Protein AF-A0A7Y0XDC9-F1 (afdb_monomer_lite)

Organism: Vibrio parahaemolyticus (NCBI:txid670)

Foldseek 3Di:
DQLVVVAADADEQQQVSFVVRPPHDPVSVVVVVVVVCVVRNPSRYHHPHPDPPPDDVVVVVCVVVVDDDPDDDPD

Structure (mmCIF, N/CA/C/O backbone):
data_AF-A0A7Y0XDC9-F1
#
_entry.id   AF-A0A7Y0XDC9-F1
#
loop_
_atom_site.group_PDB
_atom_site.id
_atom_site.type_symbol
_atom_site.label_atom_id
_atom_site.label_alt_id
_atom_site.label_comp_id
_atom_site.label_asym_id
_atom_site.label_entity_id
_atom_site.label_seq_id
_atom_site.pdbx_PDB_ins_code
_atom_site.Cartn_x
_atom_site.Cartn_y
_atom_site.Cartn_z
_atom_site.occupancy
_atom_site.B_iso_or_equiv
_atom_site.auth_seq_id
_atom_site.auth_comp_id
_atom_site.auth_asym_id
_atom_site.auth_atom_id
_atom_site.pdbx_PDB_model_num
ATOM 1 N N . ALA A 1 1 ? -18.386 7.479 4.204 1.00 89.94 1 ALA A N 1
ATOM 2 C CA . ALA A 1 1 ? -18.851 7.424 2.795 1.00 89.94 1 ALA A CA 1
ATOM 3 C C . ALA A 1 1 ? -18.459 6.144 2.038 1.00 89.94 1 ALA A C 1
ATOM 5 O O . ALA A 1 1 ? -19.345 5.555 1.425 1.00 89.94 1 ALA A O 1
ATOM 6 N N . LEU A 1 2 ? -17.182 5.728 2.011 1.00 95.88 2 LEU A N 1
ATOM 7 C CA . LEU A 1 2 ? -16.756 4.485 1.338 1.00 95.88 2 LEU A CA 1
ATOM 8 C C . LEU A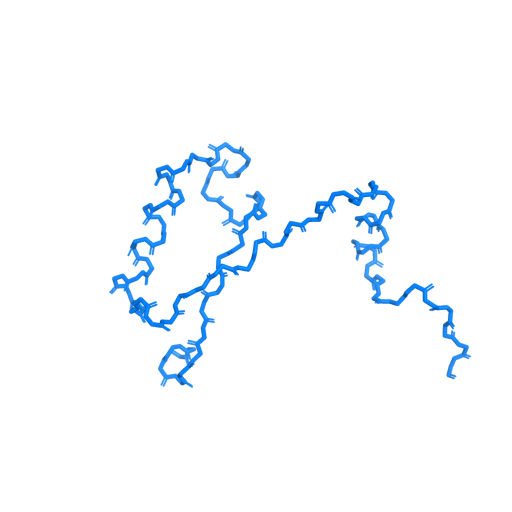 1 2 ? -17.092 3.240 2.173 1.00 95.88 2 LEU A C 1
ATOM 10 O O . LEU A 1 2 ? -17.839 2.377 1.724 1.00 95.88 2 LEU A O 1
ATOM 14 N N . THR A 1 3 ? -16.591 3.180 3.405 1.00 96.62 3 THR A N 1
ATOM 15 C CA . THR A 1 3 ? -16.791 2.039 4.316 1.00 96.62 3 THR A CA 1
ATOM 16 C C . THR A 1 3 ? -18.236 1.919 4.795 1.00 96.62 3 THR A C 1
ATOM 18 O O . THR A 1 3 ? -18.784 0.827 4.806 1.00 96.62 3 THR A O 1
ATOM 21 N N . GLU A 1 4 ? -18.918 3.048 5.019 1.00 96.12 4 GLU A N 1
ATOM 22 C CA . GLU A 1 4 ? -20.381 3.115 5.225 1.00 96.12 4 GLU A CA 1
ATOM 23 C C . GLU A 1 4 ? -21.200 2.425 4.118 1.00 96.12 4 GLU A C 1
ATOM 25 O O . GLU A 1 4 ? -22.351 2.063 4.339 1.00 96.12 4 GLU A O 1
ATOM 30 N N . ARG A 1 5 ? -20.632 2.261 2.916 1.00 97.19 5 ARG A N 1
ATOM 31 C CA . ARG A 1 5 ? -21.258 1.570 1.780 1.00 97.19 5 ARG A CA 1
ATOM 32 C C . ARG A 1 5 ? -20.691 0.16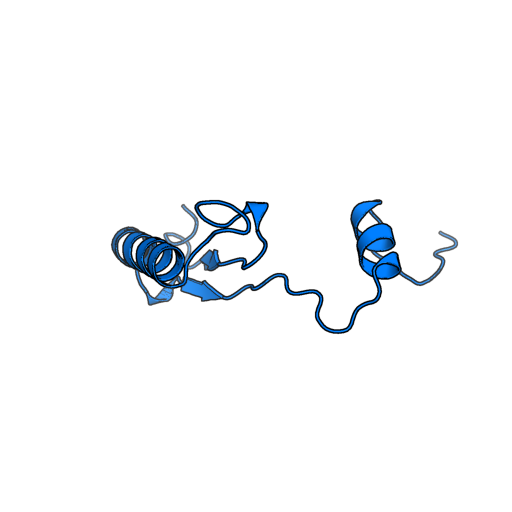3 1.552 1.00 97.19 5 ARG A C 1
ATOM 34 O O . ARG A 1 5 ? -20.908 -0.407 0.489 1.00 97.19 5 ARG A O 1
ATOM 41 N N . GLY A 1 6 ? -19.948 -0.385 2.515 1.00 96.62 6 GLY A N 1
ATOM 42 C CA . GLY A 1 6 ? -19.309 -1.700 2.411 1.00 96.62 6 GLY A CA 1
ATOM 43 C C . GLY A 1 6 ? -18.007 -1.717 1.603 1.00 96.62 6 GLY A C 1
ATOM 44 O O . GLY A 1 6 ? -17.541 -2.788 1.231 1.00 96.62 6 GLY A O 1
ATOM 45 N N . GLY A 1 7 ? -17.426 -0.553 1.290 1.00 97.38 7 GLY A N 1
ATOM 46 C CA . GLY A 1 7 ? -16.179 -0.464 0.525 1.00 97.38 7 GLY A CA 1
ATOM 47 C C . GLY A 1 7 ? -14.926 -0.838 1.326 1.00 97.38 7 GLY A C 1
ATOM 48 O O . GLY A 1 7 ? -14.965 -0.927 2.552 1.00 97.38 7 GLY A O 1
ATOM 49 N N . LEU A 1 8 ? -13.805 -1.002 0.614 1.00 97.50 8 LEU A N 1
ATOM 50 C CA . LEU A 1 8 ? -12.487 -1.338 1.167 1.00 97.50 8 LEU A CA 1
ATOM 51 C C . LEU A 1 8 ? -11.475 -0.206 0.951 1.00 97.50 8 LEU A C 1
ATOM 53 O O . LEU A 1 8 ? -11.486 0.456 -0.088 1.00 97.50 8 LEU A O 1
ATOM 57 N N . ILE A 1 9 ? -10.562 -0.033 1.905 1.00 97.19 9 ILE A N 1
ATOM 58 C CA . ILE A 1 9 ? -9.401 0.857 1.833 1.00 97.19 9 ILE A CA 1
ATOM 59 C C . ILE A 1 9 ? -8.154 -0.007 1.625 1.00 97.19 9 ILE A C 1
ATOM 61 O O . ILE A 1 9 ? -7.773 -0.788 2.495 1.00 97.19 9 ILE A O 1
ATOM 65 N N . GLY A 1 10 ? -7.523 0.129 0.458 1.00 96.81 10 GLY A N 1
ATOM 66 C CA . GLY A 1 10 ? -6.281 -0.566 0.122 1.00 96.81 10 GLY A CA 1
ATOM 67 C C . GLY A 1 10 ? -5.052 0.285 0.430 1.00 96.81 10 GLY A C 1
ATOM 68 O O . GLY A 1 10 ? -4.902 1.363 -0.145 1.00 96.81 10 GLY A O 1
ATOM 69 N N . PHE A 1 11 ? -4.148 -0.201 1.281 1.00 96.88 11 PHE A N 1
ATOM 70 C CA . PHE A 1 11 ? -2.872 0.476 1.522 1.00 96.88 11 PHE A CA 1
ATOM 71 C C . PHE A 1 11 ? -1.877 0.182 0.404 1.00 96.88 11 PHE A C 1
ATOM 73 O O . PHE A 1 11 ? -1.525 -0.974 0.147 1.00 96.88 11 PHE A O 1
ATOM 80 N N . SER A 1 12 ? -1.415 1.253 -0.231 1.00 94.69 12 SER A N 1
ATOM 81 C CA . SER A 1 12 ? -0.309 1.234 -1.180 1.00 94.69 12 SER A CA 1
ATOM 82 C C . SER A 1 12 ? 1.030 1.248 -0.449 1.00 94.69 12 SER A C 1
ATOM 84 O O . SER A 1 12 ? 1.156 1.852 0.614 1.00 94.69 12 SER A O 1
ATOM 86 N N . LEU A 1 13 ? 2.031 0.593 -1.038 1.00 93.56 13 LEU A N 1
ATOM 87 C CA . LEU A 1 13 ? 3.428 0.649 -0.599 1.00 93.56 13 LEU A CA 1
ATOM 88 C C . LEU A 1 13 ? 4.267 1.552 -1.512 1.00 93.56 13 LEU A C 1
ATOM 90 O O . LEU A 1 13 ? 5.497 1.529 -1.470 1.00 93.56 13 LEU A O 1
ATOM 94 N N . TYR A 1 14 ? 3.610 2.345 -2.359 1.00 91.88 14 TYR A N 1
ATOM 95 C CA . TYR A 1 14 ? 4.281 3.316 -3.199 1.00 91.88 14 TYR A CA 1
ATOM 96 C C . TYR A 1 14 ? 4.812 4.469 -2.332 1.00 91.88 14 TYR A C 1
ATOM 98 O O . TYR A 1 14 ? 4.029 5.057 -1.584 1.00 91.88 14 TYR A O 1
ATOM 106 N N . PRO A 1 15 ? 6.103 4.845 -2.432 1.00 92.06 15 PRO A N 1
ATOM 107 C CA . PRO A 1 15 ? 6.710 5.814 -1.523 1.00 92.06 15 PRO A CA 1
ATOM 108 C C . PRO A 1 15 ? 5.942 7.128 -1.376 1.00 92.06 15 PRO A C 1
ATOM 110 O O . PRO A 1 15 ? 5.835 7.634 -0.271 1.00 92.06 15 PRO A O 1
ATOM 113 N N . PHE A 1 16 ? 5.342 7.668 -2.440 1.00 91.69 16 PHE A N 1
ATOM 114 C CA . PHE A 1 16 ? 4.595 8.931 -2.342 1.00 91.69 16 PHE A CA 1
ATOM 115 C C . PHE A 1 16 ? 3.273 8.834 -1.569 1.00 91.69 16 PHE A C 1
ATOM 117 O O . PHE A 1 16 ? 2.702 9.866 -1.229 1.00 91.69 16 PHE A O 1
ATOM 124 N N . HIS A 1 17 ? 2.793 7.626 -1.273 1.00 93.94 17 HIS A 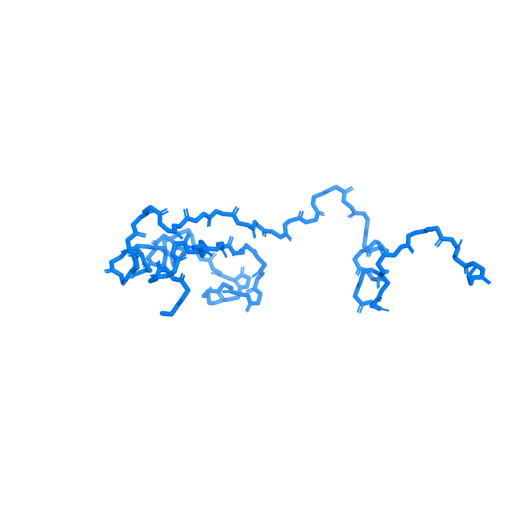N 1
ATOM 125 C CA . HIS A 1 17 ? 1.619 7.398 -0.429 1.00 93.94 17 HIS A CA 1
ATOM 126 C C . HIS A 1 17 ? 1.992 7.124 1.034 1.00 93.94 17 HIS A C 1
ATOM 128 O O . HIS A 1 17 ? 1.116 7.142 1.897 1.00 93.94 17 HIS A O 1
ATOM 134 N N . LEU A 1 18 ? 3.270 6.855 1.318 1.00 96.19 18 LEU A N 1
ATOM 135 C CA .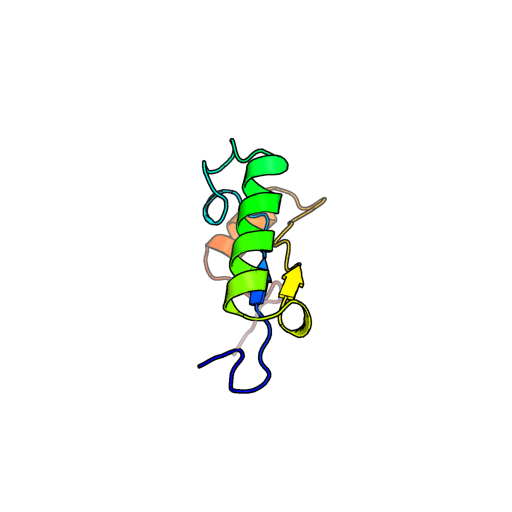 LEU A 1 18 ? 3.732 6.445 2.637 1.00 96.19 18 LEU A CA 1
ATOM 136 C C . LEU A 1 18 ? 4.134 7.646 3.512 1.00 96.19 18 LEU A C 1
ATOM 138 O O . LEU A 1 18 ? 4.683 8.632 3.004 1.00 96.19 18 LEU A O 1
ATOM 142 N N . PRO A 1 19 ? 3.936 7.558 4.843 1.00 95.94 19 PRO A N 1
ATOM 143 C CA . PRO A 1 19 ? 4.531 8.500 5.784 1.00 95.94 19 PRO A CA 1
ATOM 144 C C . PRO A 1 19 ? 6.041 8.587 5.555 1.00 95.94 19 PRO A C 1
ATOM 146 O O . PRO A 1 19 ? 6.701 7.566 5.402 1.00 95.94 19 PRO A O 1
ATOM 149 N N . ASN A 1 20 ? 6.600 9.795 5.529 1.00 96.19 20 ASN A N 1
ATOM 150 C CA . ASN A 1 20 ? 8.036 10.016 5.305 1.00 96.19 20 ASN A CA 1
ATOM 151 C C . ASN A 1 20 ? 8.567 9.517 3.943 1.00 96.19 20 ASN A C 1
ATOM 153 O O . ASN A 1 20 ? 9.780 9.404 3.743 1.00 96.19 20 ASN A O 1
ATOM 157 N N . GLY A 1 21 ? 7.692 9.257 2.970 1.00 95.38 21 GLY A N 1
ATOM 158 C CA . GLY A 1 21 ? 8.117 8.882 1.629 1.00 95.38 21 GLY A CA 1
ATOM 159 C C . GLY A 1 21 ? 8.868 7.546 1.604 1.00 95.38 21 GLY A C 1
ATOM 160 O O . GLY A 1 21 ? 8.506 6.579 2.267 1.00 95.38 21 GLY A O 1
ATOM 161 N N . SER A 1 22 ? 9.991 7.511 0.883 1.00 95.19 22 SER A N 1
ATOM 162 C CA . SER A 1 22 ? 10.881 6.340 0.839 1.00 95.19 22 SER A CA 1
ATOM 163 C C . SER A 1 22 ? 11.588 6.034 2.168 1.00 95.19 22 SER A C 1
ATOM 165 O O . SER A 1 22 ? 12.248 5.005 2.259 1.00 95.19 22 SER A O 1
ATOM 167 N N . GLN A 1 23 ? 11.502 6.921 3.167 1.00 97.25 23 GLN A N 1
ATOM 168 C CA . GLN A 1 23 ? 12.056 6.707 4.512 1.00 97.25 23 GLN A CA 1
ATOM 169 C C . GLN A 1 23 ? 11.018 6.136 5.490 1.00 97.25 23 GLN A C 1
ATOM 171 O O . GLN A 1 23 ? 11.288 6.070 6.686 1.00 97.25 23 GLN A O 1
ATOM 176 N N . CYS A 1 24 ? 9.837 5.743 5.004 1.00 97.56 24 CYS A N 1
ATOM 177 C CA . CYS A 1 24 ? 8.815 5.104 5.822 1.00 97.56 24 CYS A CA 1
ATOM 178 C C . CYS A 1 24 ? 9.379 3.873 6.535 1.00 97.56 24 CYS A C 1
ATOM 180 O O . CYS A 1 24 ? 9.886 2.946 5.894 1.00 97.56 24 CYS A O 1
ATOM 182 N N . THR A 1 25 ? 9.278 3.856 7.860 1.00 97.81 25 THR A N 1
ATOM 183 C CA . THR A 1 25 ? 9.630 2.678 8.648 1.00 97.81 25 THR A CA 1
ATOM 184 C C . THR A 1 25 ? 8.449 1.712 8.734 1.00 97.81 25 THR A C 1
ATOM 186 O O . THR A 1 25 ? 7.296 2.067 8.483 1.00 97.81 25 THR A O 1
ATOM 189 N N . LEU A 1 26 ? 8.719 0.464 9.129 1.00 97.25 26 LEU A N 1
ATOM 190 C CA . LEU A 1 26 ? 7.649 -0.500 9.388 1.00 97.25 26 LEU A CA 1
ATOM 191 C C . LEU A 1 26 ? 6.719 -0.017 10.511 1.00 97.25 26 LEU A C 1
ATOM 193 O O . LEU A 1 26 ? 5.516 -0.241 10.440 1.00 97.25 26 LEU A O 1
ATOM 197 N N . ASP A 1 27 ? 7.269 0.658 11.521 1.00 98.44 27 ASP A N 1
ATOM 198 C CA . ASP A 1 27 ? 6.492 1.214 12.627 1.00 98.44 27 ASP A CA 1
ATOM 199 C C . ASP A 1 27 ? 5.569 2.346 12.149 1.00 98.44 27 ASP A C 1
ATOM 201 O O . ASP A 1 27 ? 4.370 2.298 12.417 1.00 98.44 27 ASP A O 1
ATOM 205 N N . ASP A 1 28 ? 6.077 3.279 11.331 1.00 98.00 28 ASP A N 1
ATOM 206 C CA . ASP A 1 28 ? 5.258 4.337 10.713 1.00 98.00 28 ASP A CA 1
ATOM 207 C C . ASP A 1 28 ? 4.088 3.747 9.909 1.00 98.00 28 ASP A C 1
ATOM 209 O O . ASP A 1 28 ? 2.944 4.205 10.009 1.00 98.00 28 ASP A O 1
ATOM 213 N N . PHE A 1 29 ? 4.364 2.708 9.113 1.00 97.75 29 PHE A N 1
ATOM 214 C CA . PHE A 1 29 ? 3.343 2.025 8.324 1.00 97.75 29 PHE A CA 1
ATOM 215 C C . PHE A 1 29 ? 2.304 1.336 9.217 1.00 97.75 29 PHE A C 1
ATOM 217 O O . PHE A 1 29 ? 1.101 1.521 9.025 1.00 97.75 29 PHE A O 1
ATOM 224 N N . CYS A 1 30 ? 2.746 0.577 10.221 1.00 97.81 30 CYS A N 1
ATOM 225 C CA . CYS A 1 30 ? 1.857 -0.110 11.155 1.00 97.81 30 CYS A CA 1
ATOM 226 C C . CYS A 1 30 ? 0.980 0.875 11.939 1.00 97.81 30 CYS A C 1
ATOM 228 O O . CYS A 1 30 ? -0.216 0.630 12.093 1.00 97.81 30 CYS A O 1
ATOM 230 N N . GLN A 1 31 ? 1.532 2.008 12.377 1.00 98.38 31 GLN A N 1
ATOM 231 C CA . GLN A 1 31 ? 0.774 3.061 13.056 1.00 98.38 31 GLN A CA 1
ATOM 232 C C . GLN A 1 31 ? -0.274 3.696 12.137 1.00 98.38 31 GLN A C 1
ATOM 234 O O . GLN A 1 31 ? -1.414 3.913 12.556 1.00 98.38 31 GLN A O 1
ATOM 239 N N . MET A 1 32 ? 0.073 3.950 10.871 1.00 97.69 32 MET A N 1
ATOM 240 C CA . MET A 1 32 ? -0.882 4.428 9.869 1.00 97.69 32 MET A CA 1
ATOM 241 C C . MET A 1 32 ? -2.042 3.437 9.681 1.00 97.69 32 MET A C 1
ATOM 243 O O . MET A 1 32 ? -3.208 3.847 9.673 1.00 97.69 32 MET A O 1
ATOM 247 N N . VAL A 1 33 ? -1.744 2.140 9.563 1.00 97.81 33 VAL A N 1
ATOM 248 C CA . VAL A 1 33 ? -2.762 1.088 9.415 1.00 97.81 33 VAL A CA 1
ATOM 249 C C . VAL A 1 33 ? -3.638 0.994 10.665 1.00 97.81 33 VAL A C 1
ATOM 251 O O . VAL A 1 33 ? -4.861 1.014 10.538 1.00 97.81 33 VAL A O 1
ATOM 254 N N . ALA A 1 34 ? -3.041 0.963 11.859 1.00 98.25 34 ALA A N 1
ATOM 255 C CA . ALA A 1 34 ? -3.761 0.881 13.130 1.00 98.25 34 ALA A CA 1
ATOM 256 C C . ALA A 1 34 ? -4.732 2.056 13.309 1.00 98.25 34 ALA A C 1
ATOM 258 O O . ALA A 1 34 ? -5.920 1.851 13.538 1.00 98.25 34 ALA A O 1
ATOM 259 N N . LYS A 1 35 ? -4.266 3.288 13.072 1.00 98.19 35 LYS A N 1
ATOM 260 C CA . LYS A 1 35 ? -5.123 4.479 13.124 1.00 98.19 35 LYS A CA 1
ATOM 261 C C . LYS A 1 35 ? -6.291 4.397 12.141 1.00 98.19 35 LYS A C 1
ATOM 263 O O . LYS A 1 35 ? -7.399 4.828 12.443 1.00 98.19 35 LYS A O 1
ATOM 268 N N . THR A 1 36 ? -6.052 3.858 10.949 1.00 97.62 36 THR A N 1
ATOM 269 C CA . THR A 1 36 ? -7.109 3.698 9.944 1.00 97.62 36 THR A CA 1
ATOM 270 C C . THR A 1 36 ? -8.110 2.618 10.368 1.00 97.62 36 THR A C 1
ATOM 272 O O . THR A 1 36 ? -9.308 2.786 10.149 1.00 97.62 36 THR A O 1
ATOM 275 N N . ALA A 1 37 ? -7.648 1.549 11.022 1.00 98.00 37 ALA A N 1
ATOM 276 C CA . ALA A 1 37 ? -8.508 0.512 11.589 1.00 98.00 37 ALA A CA 1
ATOM 277 C C . ALA A 1 37 ? -9.422 1.073 12.682 1.00 98.00 37 ALA A C 1
ATOM 279 O O . ALA A 1 37 ? -10.620 0.802 12.658 1.00 98.00 37 ALA A O 1
ATOM 280 N N . ASP A 1 38 ? -8.888 1.914 13.570 1.00 98.31 38 ASP A N 1
ATOM 281 C CA . ASP A 1 38 ? -9.675 2.588 14.610 1.00 98.31 38 ASP A CA 1
ATOM 282 C C . ASP A 1 38 ? -10.768 3.487 14.012 1.00 98.31 38 ASP A C 1
ATOM 284 O O . ASP A 1 38 ? -11.863 3.605 14.561 1.00 98.31 38 ASP A O 1
ATOM 288 N N . MET A 1 39 ? -10.488 4.120 12.869 1.00 97.12 39 MET A N 1
ATOM 289 C CA . MET A 1 39 ? -11.424 5.028 12.201 1.00 97.12 39 MET A CA 1
ATOM 290 C C . MET A 1 39 ? -12.497 4.309 11.379 1.00 97.12 39 MET A C 1
ATOM 292 O O . MET A 1 39 ? -13.618 4.808 11.271 1.00 97.12 39 MET A O 1
ATOM 296 N N . PHE A 1 40 ? -12.151 3.188 10.745 1.00 97.31 40 PHE A N 1
ATOM 297 C CA . PHE A 1 40 ? -12.971 2.605 9.680 1.00 97.31 40 PHE A CA 1
ATOM 298 C C . PHE A 1 40 ? -13.310 1.124 9.865 1.00 97.31 40 PHE A C 1
ATOM 300 O O . PHE A 1 40 ? -14.101 0.605 9.082 1.00 97.31 40 PHE A O 1
ATOM 307 N N . GLY A 1 41 ? -12.772 0.470 10.895 1.00 97.25 41 GLY A N 1
ATOM 308 C CA . GLY A 1 41 ? -12.940 -0.957 11.161 1.00 97.25 41 GLY A CA 1
ATOM 309 C C . GLY A 1 41 ? -11.981 -1.828 10.347 1.00 97.25 41 GLY A C 1
ATOM 310 O O . GLY A 1 41 ? -11.726 -1.576 9.169 1.00 97.25 41 GLY A O 1
ATOM 311 N N . VAL A 1 42 ? -11.460 -2.885 10.975 1.00 97.44 42 VAL A N 1
ATOM 312 C CA . VAL A 1 42 ? -10.497 -3.814 10.351 1.00 97.44 42 VAL A CA 1
ATOM 313 C C . VAL A 1 42 ? -11.070 -4.562 9.145 1.00 97.44 42 VAL A C 1
ATOM 315 O O . VAL A 1 42 ? -10.332 -4.837 8.205 1.00 97.44 42 VAL A O 1
ATOM 318 N N . ASP A 1 43 ? -12.381 -4.816 9.126 1.00 97.88 43 ASP A N 1
ATOM 319 C CA . ASP A 1 43 ? -13.070 -5.522 8.033 1.00 97.88 43 ASP A CA 1
ATOM 320 C C . ASP A 1 43 ? -13.068 -4.735 6.714 1.00 97.88 43 ASP A C 1
ATOM 322 O O . ASP A 1 43 ? -13.333 -5.286 5.645 1.00 97.88 43 ASP A O 1
ATOM 326 N N . HIS A 1 44 ? -12.751 -3.440 6.782 1.00 98.00 44 HIS A N 1
ATOM 327 C CA . HIS A 1 44 ? -12.688 -2.554 5.630 1.00 98.00 44 HIS A CA 1
ATOM 328 C C . HIS A 1 44 ? -11.263 -2.309 5.125 1.00 98.00 44 HIS A C 1
ATOM 330 O O . HIS A 1 44 ? -11.071 -1.483 4.231 1.00 98.00 44 HIS A O 1
ATOM 336 N N . LEU A 1 45 ? -10.256 -2.987 5.679 1.00 97.88 45 LEU A N 1
ATOM 337 C CA . LEU A 1 45 ? -8.853 -2.765 5.337 1.00 97.88 45 LEU A CA 1
ATOM 338 C C . LEU A 1 45 ? -8.284 -3.887 4.467 1.00 97.88 45 LEU A C 1
ATOM 340 O O . LEU A 1 45 ? -8.549 -5.067 4.677 1.00 97.88 45 LEU A O 1
ATOM 344 N N . GLY A 1 46 ? -7.436 -3.513 3.513 1.00 96.81 46 GLY A N 1
ATOM 345 C CA . GLY A 1 46 ? -6.681 -4.448 2.684 1.00 96.81 46 GLY A CA 1
ATOM 346 C C . GLY A 1 46 ? -5.344 -3.871 2.231 1.00 96.81 46 GLY A C 1
ATOM 347 O O . GLY A 1 46 ? -5.055 -2.693 2.426 1.00 96.81 46 GLY A O 1
ATOM 348 N N . ILE A 1 47 ? -4.518 -4.700 1.593 1.00 95.69 47 ILE A N 1
ATOM 349 C CA . ILE A 1 47 ? -3.246 -4.272 0.997 1.00 95.69 47 ILE A CA 1
ATOM 350 C C . ILE A 1 47 ? -3.381 -4.258 -0.523 1.00 95.69 47 ILE A C 1
ATOM 352 O O . ILE A 1 47 ? -3.728 -5.264 -1.137 1.00 95.69 47 ILE A O 1
ATOM 356 N N . GLY A 1 48 ? -3.062 -3.114 -1.122 1.00 94.69 48 GLY A N 1
ATOM 357 C CA . GLY A 1 48 ? -2.969 -2.916 -2.565 1.00 94.69 48 GLY A CA 1
ATOM 358 C C . GLY A 1 48 ? -1.603 -2.333 -2.886 1.00 94.69 48 GLY A C 1
ATOM 359 O O . GLY A 1 48 ? -1.491 -1.139 -3.131 1.00 94.69 48 GLY A O 1
ATOM 360 N N . SER A 1 49 ? -0.562 -3.166 -2.815 1.00 91.31 49 SER A N 1
ATOM 361 C CA . SER A 1 49 ? 0.827 -2.718 -2.643 1.00 91.31 49 SER A CA 1
ATOM 362 C C . SER A 1 49 ? 1.370 -1.794 -3.735 1.00 91.31 49 SER A C 1
ATOM 364 O O . SER A 1 49 ? 2.290 -1.032 -3.454 1.00 91.31 49 SER A O 1
ATOM 366 N N . ASP A 1 50 ? 0.812 -1.843 -4.946 1.00 89.88 50 ASP A N 1
ATOM 367 C CA . ASP A 1 50 ? 1.294 -1.092 -6.114 1.00 89.88 50 ASP A CA 1
ATOM 368 C C . ASP A 1 50 ? 2.763 -1.412 -6.473 1.00 89.88 50 ASP A C 1
ATOM 370 O O . ASP A 1 50 ? 3.521 -0.597 -7.000 1.00 89.88 50 ASP A O 1
ATOM 374 N N . LEU A 1 51 ? 3.204 -2.634 -6.152 1.00 87.94 51 LEU A N 1
ATOM 375 C CA . LEU A 1 51 ? 4.566 -3.076 -6.425 1.00 87.94 51 LEU A CA 1
ATOM 376 C C . LEU A 1 51 ? 4.719 -3.562 -7.868 1.00 87.94 51 LEU A C 1
ATOM 378 O O . LEU A 1 51 ? 4.129 -4.558 -8.283 1.00 87.94 51 LEU A O 1
ATOM 382 N N . CYS A 1 52 ? 5.630 -2.929 -8.601 1.00 87.38 52 CYS A N 1
ATOM 383 C CA . CYS A 1 52 ? 6.047 -3.346 -9.940 1.00 87.38 52 CYS A CA 1
ATOM 384 C C . CYS A 1 52 ? 7.276 -4.273 -9.886 1.00 87.38 52 CYS A C 1
ATOM 386 O O . CYS A 1 52 ? 8.317 -3.982 -10.479 1.00 87.38 52 CYS A O 1
ATOM 388 N N . LEU A 1 53 ? 7.180 -5.377 -9.136 1.00 87.50 53 LEU A N 1
ATOM 389 C CA . LEU A 1 53 ? 8.294 -6.320 -8.969 1.00 87.50 53 LEU A CA 1
ATOM 390 C C . LEU A 1 53 ? 8.709 -6.946 -10.302 1.00 87.50 53 LEU A C 1
ATOM 392 O O . LEU A 1 53 ? 7.866 -7.303 -11.126 1.00 87.50 53 LEU A O 1
ATOM 396 N N . ASN A 1 54 ? 10.019 -7.128 -10.479 1.00 89.44 54 ASN A N 1
ATOM 397 C CA . ASN A 1 54 ? 10.622 -7.769 -11.652 1.00 89.44 54 ASN A CA 1
ATOM 398 C C . ASN A 1 54 ? 10.251 -7.116 -12.997 1.00 89.44 54 ASN A C 1
ATOM 400 O O . ASN A 1 54 ? 10.370 -7.751 -14.044 1.00 89.44 54 ASN A O 1
ATOM 404 N N . GLN A 1 55 ? 9.806 -5.856 -12.987 1.00 91.06 55 GLN A N 1
ATOM 405 C CA . GLN A 1 55 ? 9.563 -5.086 -14.202 1.00 91.06 55 GLN A CA 1
ATOM 406 C C . GLN A 1 55 ? 10.768 -4.189 -14.507 1.00 91.06 55 GLN A C 1
ATOM 408 O O . GLN A 1 55 ? 11.271 -3.511 -13.609 1.00 91.06 55 GLN A O 1
ATOM 413 N N . PRO A 1 56 ? 11.235 -4.139 -15.766 1.00 92.75 56 PRO A N 1
ATOM 414 C CA . PRO A 1 56 ? 12.264 -3.188 -16.157 1.00 92.75 56 PRO A CA 1
ATOM 415 C C . PRO A 1 56 ? 11.713 -1.758 -16.112 1.00 92.75 56 PRO A C 1
ATOM 417 O O . PRO A 1 56 ? 10.523 -1.529 -16.341 1.00 92.75 56 PRO A O 1
ATOM 420 N N . GLN A 1 57 ? 12.595 -0.780 -15.890 1.00 88.56 57 GLN A N 1
ATOM 421 C CA . GLN A 1 57 ? 12.236 0.641 -15.797 1.00 88.56 57 GLN A CA 1
ATOM 422 C C . GLN A 1 57 ? 11.382 1.129 -16.982 1.00 88.56 57 GLN A C 1
ATOM 424 O O . GLN A 1 57 ? 10.419 1.865 -16.782 1.00 88.56 57 GLN A O 1
ATOM 429 N N . GLN A 1 58 ? 11.654 0.641 -18.194 1.00 91.88 58 GLN A N 1
ATOM 430 C CA . GLN A 1 58 ? 10.889 0.969 -19.403 1.00 91.88 58 GLN A CA 1
ATOM 431 C C . GLN A 1 58 ? 9.380 0.671 -19.292 1.00 91.88 58 GLN A C 1
ATOM 433 O O . GLN A 1 58 ? 8.569 1.334 -19.931 1.00 91.88 58 GLN A O 1
ATOM 438 N N . VAL A 1 59 ? 8.973 -0.317 -18.482 1.00 90.19 59 VAL A N 1
ATOM 439 C CA . VAL A 1 59 ? 7.551 -0.628 -18.256 1.00 90.19 59 VAL A CA 1
ATOM 440 C C . VAL A 1 59 ? 6.910 0.432 -17.366 1.00 90.19 59 VAL A C 1
ATOM 442 O O 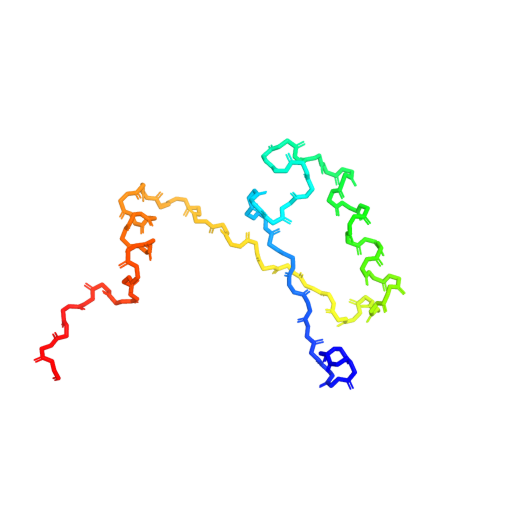. VAL A 1 59 ? 5.798 0.866 -17.65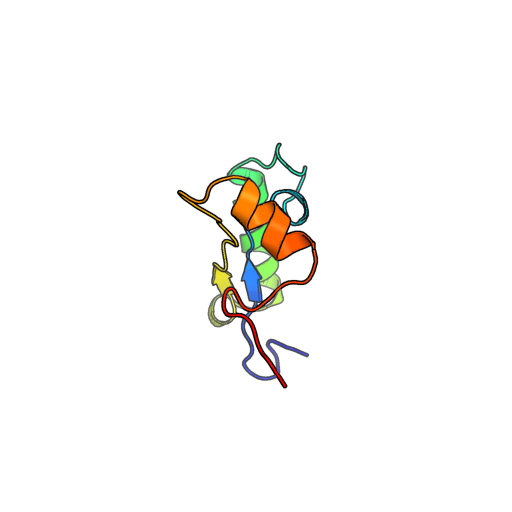8 1.00 90.19 59 VAL A O 1
ATOM 445 N N . LEU A 1 60 ? 7.618 0.894 -16.332 1.00 87.12 60 LEU A N 1
ATOM 446 C CA . LEU A 1 60 ? 7.161 1.999 -15.485 1.00 87.12 60 LEU A CA 1
ATOM 447 C C . LEU A 1 60 ? 7.033 3.292 -16.292 1.00 87.12 60 LEU A C 1
ATOM 449 O O . LEU A 1 60 ? 6.045 4.006 -16.158 1.00 87.12 60 LEU A O 1
ATOM 453 N N . GLU A 1 61 ? 8.006 3.585 -17.151 1.00 89.38 61 GLU A N 1
ATOM 454 C CA . GLU A 1 61 ? 7.966 4.743 -18.049 1.00 89.38 61 GLU A CA 1
ATOM 455 C C . GLU A 1 61 ? 6.808 4.646 -19.046 1.00 89.38 61 GLU A C 1
ATOM 457 O O . GLU A 1 61 ? 6.092 5.625 -19.256 1.00 89.38 61 GLU A O 1
ATOM 462 N N . TRP A 1 62 ? 6.571 3.461 -19.617 1.00 89.81 62 TRP A N 1
ATOM 463 C CA . TRP A 1 62 ? 5.419 3.201 -20.480 1.00 89.81 62 TRP A CA 1
ATOM 464 C C . TRP A 1 62 ? 4.092 3.461 -19.743 1.00 89.81 62 TRP A C 1
ATOM 466 O O . TRP A 1 62 ? 3.271 4.224 -20.255 1.00 89.81 62 TRP A O 1
ATOM 476 N N . MET A 1 63 ? 3.915 2.924 -18.526 1.00 88.81 63 MET A N 1
ATOM 477 C CA . MET A 1 63 ? 2.715 3.141 -17.696 1.00 88.81 63 MET A CA 1
ATOM 478 C C . MET A 1 63 ? 2.526 4.621 -17.330 1.00 88.81 63 MET A C 1
ATOM 480 O O . MET A 1 63 ? 1.427 5.159 -17.450 1.00 88.81 63 MET A O 1
ATOM 484 N N . ARG A 1 64 ? 3.603 5.307 -16.920 1.00 86.81 64 ARG A N 1
ATOM 485 C CA . ARG A 1 64 ? 3.572 6.717 -16.483 1.00 86.81 64 ARG A CA 1
ATOM 486 C C . ARG A 1 64 ? 3.212 7.698 -17.592 1.00 86.81 64 ARG A C 1
ATOM 488 O O . ARG A 1 64 ? 2.703 8.772 -17.299 1.00 86.81 64 ARG A O 1
ATOM 495 N N . ASN A 1 65 ? 3.426 7.328 -18.849 1.00 88.56 65 ASN A N 1
ATOM 496 C CA . ASN A 1 65 ? 3.008 8.123 -20.002 1.00 88.56 65 ASN A CA 1
ATOM 497 C C . ASN A 1 65 ? 1.553 7.843 -20.423 1.00 88.56 65 ASN A C 1
ATOM 499 O O . ASN A 1 65 ? 1.204 7.989 -21.593 1.00 88.56 65 ASN A O 1
ATOM 503 N N . GLY A 1 66 ? 0.707 7.411 -19.482 1.00 84.44 66 GLY A N 1
ATOM 504 C CA . GLY A 1 66 ? -0.731 7.237 -19.689 1.00 84.44 66 GLY A CA 1
ATOM 505 C C . GLY A 1 66 ? -1.095 6.085 -20.622 1.00 84.44 66 GLY A C 1
ATOM 506 O O . GLY A 1 66 ? -2.207 6.058 -21.143 1.00 84.44 66 GLY A O 1
ATOM 507 N N . ARG A 1 67 ? -0.180 5.141 -20.867 1.00 82.44 67 ARG A N 1
ATOM 508 C CA . ARG A 1 67 ? -0.464 3.976 -21.708 1.00 82.44 67 ARG A CA 1
ATOM 509 C C . ARG A 1 67 ? -1.053 2.853 -20.859 1.00 82.44 67 ARG A C 1
ATOM 511 O O . ARG A 1 67 ? -0.495 2.491 -19.828 1.00 82.44 67 ARG A O 1
ATOM 518 N N . TRP A 1 68 ? -2.163 2.282 -21.324 1.00 80.44 68 TRP A N 1
ATOM 519 C CA . TRP A 1 68 ? -2.866 1.176 -20.658 1.00 80.44 68 TRP A CA 1
ATOM 520 C C . TRP A 1 68 ? -2.844 -0.138 -21.458 1.00 80.44 68 TRP A C 1
ATOM 522 O O . TRP A 1 68 ? -3.060 -1.199 -20.879 1.00 80.44 68 TRP A O 1
ATOM 532 N N . SER A 1 69 ? -2.539 -0.098 -22.764 1.00 82.12 69 SER A N 1
ATOM 533 C CA . SER A 1 69 ? -2.437 -1.283 -23.633 1.00 82.12 69 SER A CA 1
ATOM 534 C C . SER A 1 69 ? -1.066 -1.410 -24.297 1.00 82.12 69 SER A C 1
ATOM 536 O O . SER A 1 69 ? -0.552 -0.465 -24.900 1.00 82.12 69 SER A O 1
ATOM 538 N N . LYS A 1 70 ? -0.463 -2.599 -24.189 1.00 81.75 70 LYS A N 1
ATOM 539 C CA . LYS A 1 70 ? 0.773 -2.944 -24.913 1.00 81.75 70 LYS A CA 1
ATOM 540 C C . LYS A 1 70 ? 0.503 -3.320 -26.373 1.00 81.75 70 LYS A C 1
ATOM 542 O O . LYS A 1 70 ? 1.437 -3.331 -27.169 1.00 81.75 70 LYS A O 1
ATOM 547 N N . ALA A 1 71 ? -0.745 -3.645 -26.709 1.00 85.06 71 ALA A N 1
ATOM 548 C CA . ALA A 1 71 ? -1.159 -3.924 -28.075 1.00 85.06 71 ALA A CA 1
ATOM 549 C C . ALA A 1 71 ? -1.426 -2.610 -28.815 1.00 85.06 71 ALA A C 1
ATOM 551 O O . ALA A 1 71 ? -2.014 -1.690 -28.242 1.00 85.06 71 ALA A O 1
ATOM 552 N N . MET A 1 72 ? -1.006 -2.536 -30.082 1.00 80.38 72 MET A N 1
ATOM 553 C CA . MET A 1 72 ? -1.466 -1.464 -30.959 1.00 80.38 72 MET A CA 1
ATOM 554 C C . MET A 1 72 ? -2.955 -1.648 -31.222 1.00 80.38 72 MET A C 1
ATOM 556 O O . MET A 1 72 ? -3.386 -2.717 -31.651 1.00 80.38 72 MET A O 1
ATOM 560 N N . ASP A 1 73 ? -3.704 -0.593 -30.941 1.00 77.62 73 ASP A N 1
ATOM 561 C CA . ASP A 1 73 ? -5.101 -0.454 -31.308 1.00 77.62 73 ASP A CA 1
ATOM 562 C C . ASP A 1 73 ? -5.160 0.367 -32.605 1.00 77.62 73 ASP A C 1
ATOM 564 O O . ASP A 1 73 ? -4.520 1.418 -32.698 1.00 77.62 73 ASP A O 1
ATOM 568 N N . TYR A 1 74 ? -5.850 -0.146 -33.622 1.00 79.81 74 TYR A N 1
ATOM 569 C CA . TYR A 1 74 ? -6.003 0.519 -34.921 1.00 79.81 74 TYR A CA 1
ATOM 570 C C . TYR A 1 74 ? -7.277 1.378 -34.992 1.00 79.81 74 TYR A C 1
ATOM 572 O O . TYR A 1 74 ? -7.492 2.035 -36.015 1.00 79.81 74 TYR A O 1
ATOM 580 N N . GLY A 1 75 ? -8.080 1.398 -33.920 1.00 68.56 75 GLY A N 1
ATOM 581 C CA . GLY A 1 75 ? -9.422 1.979 -33.884 1.00 68.56 75 GLY A CA 1
ATOM 582 C C . GLY A 1 75 ? -10.497 0.921 -33.692 1.00 68.56 75 GLY A C 1
ATOM 583 O O . GLY A 1 75 ? -10.409 -0.139 -34.355 1.00 68.56 75 GLY A O 1
#

Secondary structure (DSSP, 8-state):
--GGGT--EEEP--GGGSTTGGG--HHHHHHHHHHHHHHH-GGGEEE-----TT--HHHHHHHHTT---SSPP--

Sequence (75 aa):
ALTERGGLIGFSLYPFHLPNGSQCTLDDFCQMVAKTADMFGVDHLGIGSDLCLNQPQQVLEWMRNGRWSKAMDYG

InterPro domains:
  IPR008257 Peptidase M19 [PF01244] (1-55)
  IPR032466 Metal-dependent hydrolase [SSF51556] (1-64)

pLDDT: mean 92.69, std 6.16, range [68.56, 98.44]

Radius of gyration: 16.43 Å; chains: 1; bounding box: 34×18×50 Å